Protein AF-A0A2W5D751-F1 (afdb_monomer)

Sequence (63 aa):
MGMTYGALGALLLALHLWAIYQVLSSDSARRVKVIWVALIALFPVLGLFNWFVMGPRARRLAR

Organism: NCBI:txid1007099

pLDDT: mean 88.22, std 7.94, range [59.38, 95.12]

Mean predicted aligned error: 6.55 Å

Foldseek 3Di:
DPVVVVVVVVVVVVVLVVQLVCLVPDPDDPVVSVVSVVVSVVVVVVVVVCCVVPNDDDDDPDD

Structure (mmCIF, N/CA/C/O backbone):
data_AF-A0A2W5D751-F1
#
_entry.id   AF-A0A2W5D751-F1
#
loop_
_atom_site.group_PDB
_atom_site.id
_atom_site.type_symbol
_atom_site.label_atom_id
_atom_site.label_alt_id
_atom_site.label_comp_id
_atom_site.label_asym_id
_atom_site.label_entity_id
_atom_site.label_seq_id
_atom_site.pdbx_PDB_ins_code
_atom_site.Cartn_x
_atom_site.Cartn_y
_atom_site.Cartn_z
_atom_site.occupancy
_atom_site.B_iso_or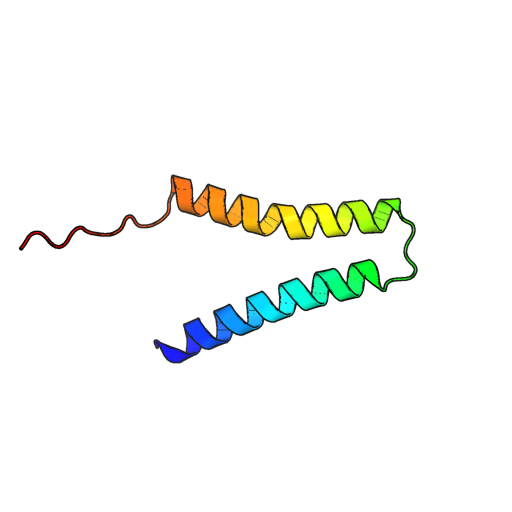_equiv
_atom_site.auth_seq_id
_atom_site.auth_comp_id
_atom_site.auth_asym_id
_atom_site.auth_atom_id
_atom_site.pdbx_PDB_model_num
ATOM 1 N N . MET A 1 1 ? 24.320 6.242 -6.219 1.00 59.38 1 MET A N 1
ATOM 2 C CA . MET A 1 1 ? 22.896 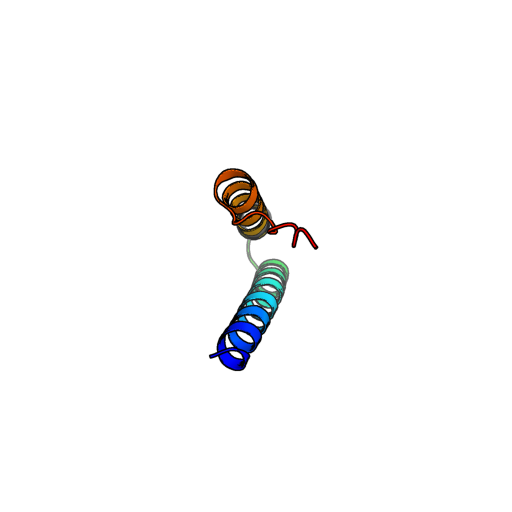6.625 -6.073 1.00 59.38 1 MET A CA 1
ATOM 3 C C . MET A 1 1 ? 21.889 5.505 -6.383 1.00 59.38 1 MET A C 1
ATOM 5 O O . MET A 1 1 ? 20.746 5.687 -6.025 1.00 59.38 1 MET A O 1
ATOM 9 N N . GLY A 1 2 ? 22.229 4.353 -6.986 1.00 62.31 2 GLY A N 1
ATOM 10 C CA . GLY A 1 2 ? 21.223 3.309 -7.299 1.00 62.31 2 GLY A CA 1
ATOM 11 C C . GLY A 1 2 ? 20.741 2.453 -6.112 1.00 62.31 2 GLY A C 1
ATOM 12 O O . GLY A 1 2 ? 19.569 2.103 -6.039 1.00 62.31 2 GLY A O 1
ATOM 13 N N . MET A 1 3 ? 21.621 2.148 -5.154 1.00 74.56 3 MET A N 1
ATOM 14 C CA . MET A 1 3 ? 21.310 1.225 -4.047 1.00 74.56 3 MET A CA 1
ATOM 15 C C . MET A 1 3 ? 20.395 1.839 -2.976 1.00 74.56 3 MET A C 1
ATOM 17 O O . MET A 1 3 ? 19.555 1.149 -2.407 1.00 74.56 3 MET A O 1
ATOM 21 N N . THR A 1 4 ? 20.514 3.146 -2.730 1.00 79.81 4 THR A N 1
ATOM 22 C CA . THR A 1 4 ? 19.722 3.857 -1.715 1.00 79.81 4 THR A CA 1
ATOM 23 C C . THR A 1 4 ? 18.246 3.920 -2.088 1.00 79.81 4 THR A C 1
ATOM 25 O O . THR A 1 4 ? 17.402 3.661 -1.241 1.00 79.81 4 THR A O 1
ATOM 28 N N . TYR A 1 5 ? 17.912 4.189 -3.354 1.00 82.38 5 TYR A N 1
ATOM 29 C CA . TYR A 1 5 ? 16.514 4.210 -3.800 1.00 82.38 5 TYR A CA 1
ATOM 30 C C . TYR A 1 5 ? 15.863 2.823 -3.737 1.00 82.38 5 TYR A C 1
ATOM 32 O O . TYR A 1 5 ? 14.706 2.720 -3.341 1.00 82.38 5 TYR A O 1
ATOM 40 N N . GLY A 1 6 ? 16.608 1.756 -4.057 1.00 84.44 6 GLY A N 1
ATOM 41 C CA . GLY A 1 6 ? 16.124 0.380 -3.906 1.00 84.44 6 GLY A CA 1
ATOM 42 C C . GLY A 1 6 ? 15.850 0.013 -2.444 1.00 84.44 6 GLY A C 1
ATOM 43 O O . GLY A 1 6 ? 14.781 -0.508 -2.130 1.00 84.44 6 GLY A O 1
ATOM 44 N N . ALA A 1 7 ? 16.771 0.359 -1.539 1.00 90.94 7 ALA A N 1
ATOM 45 C CA . ALA A 1 7 ? 16.602 0.135 -0.104 1.00 90.94 7 ALA A CA 1
ATOM 46 C C . ALA A 1 7 ? 15.432 0.946 0.482 1.00 90.94 7 ALA A C 1
ATOM 48 O O . ALA A 1 7 ? 14.639 0.413 1.255 1.00 90.94 7 ALA A O 1
ATOM 49 N N . LEU A 1 8 ? 15.279 2.211 0.076 1.00 90.75 8 LEU A N 1
ATOM 50 C CA . LEU A 1 8 ? 14.162 3.060 0.498 1.00 90.75 8 LEU A CA 1
ATOM 51 C C . LEU A 1 8 ? 12.816 2.540 -0.022 1.00 90.75 8 LEU A C 1
ATOM 53 O O . LEU A 1 8 ? 11.844 2.520 0.729 1.00 90.75 8 LEU A O 1
ATOM 57 N N . GLY A 1 9 ? 12.752 2.070 -1.271 1.00 88.94 9 GLY A N 1
ATOM 58 C CA . GLY A 1 9 ? 11.548 1.444 -1.823 1.00 88.94 9 GLY A CA 1
ATOM 59 C C . GLY A 1 9 ? 11.150 0.173 -1.068 1.00 88.94 9 GLY A C 1
ATOM 60 O O . GLY A 1 9 ? 9.982 0.003 -0.718 1.00 88.94 9 GLY A O 1
ATOM 61 N N . ALA A 1 10 ? 12.122 -0.685 -0.748 1.00 91.88 10 ALA A N 1
ATOM 62 C CA . ALA A 1 10 ? 11.889 -1.888 0.050 1.00 91.88 10 ALA A CA 1
ATOM 63 C C . ALA A 1 10 ? 11.422 -1.555 1.478 1.00 91.88 10 ALA A C 1
ATOM 65 O O . ALA A 1 10 ? 10.479 -2.170 1.976 1.00 91.88 10 ALA A O 1
ATOM 66 N N . LEU A 1 11 ? 12.030 -0.549 2.115 1.00 94.56 11 LEU A N 1
ATOM 67 C CA . LEU A 1 11 ? 11.629 -0.081 3.442 1.00 94.56 11 LEU A CA 1
ATOM 68 C C . LEU A 1 11 ? 10.192 0.456 3.441 1.00 94.56 11 LEU A C 1
ATOM 70 O O . LEU A 1 11 ? 9.405 0.097 4.313 1.00 94.56 11 LEU A O 1
ATOM 74 N N . LEU A 1 12 ? 9.827 1.274 2.450 1.00 90.38 12 LEU A N 1
ATOM 75 C CA . LEU A 1 12 ? 8.463 1.787 2.304 1.00 90.38 12 LEU A CA 1
ATOM 76 C C . LEU A 1 12 ? 7.445 0.656 2.130 1.00 90.38 12 LEU A C 1
ATOM 78 O O . LEU A 1 12 ? 6.379 0.700 2.745 1.00 90.38 12 LEU A O 1
ATOM 82 N N . LEU A 1 13 ? 7.771 -0.364 1.335 1.00 90.31 13 LEU A N 1
ATOM 83 C CA . LEU A 1 13 ? 6.910 -1.530 1.143 1.00 90.31 13 LEU A CA 1
ATOM 84 C C . LEU A 1 13 ? 6.734 -2.326 2.448 1.00 90.31 13 LEU A C 1
ATOM 86 O O . LEU A 1 13 ? 5.609 -2.673 2.812 1.00 90.31 13 LEU A O 1
ATOM 90 N N . ALA A 1 14 ? 7.822 -2.553 3.188 1.00 94.62 14 ALA A N 1
ATOM 91 C CA . ALA A 1 14 ? 7.776 -3.207 4.495 1.00 94.62 14 ALA A CA 1
ATOM 92 C C . ALA A 1 14 ? 6.924 -2.416 5.504 1.00 94.62 14 ALA A C 1
ATOM 94 O O . ALA A 1 14 ? 6.099 -3.001 6.207 1.00 94.62 14 ALA A O 1
ATOM 95 N N . LEU A 1 15 ? 7.060 -1.086 5.528 1.00 93.69 15 LEU A N 1
ATOM 96 C CA . LEU A 1 15 ? 6.255 -0.207 6.381 1.00 93.69 15 LEU A CA 1
ATOM 97 C C . LEU A 1 15 ? 4.761 -0.262 6.038 1.00 93.69 15 LEU A C 1
ATOM 99 O O . LEU A 1 15 ? 3.942 -0.251 6.954 1.00 93.69 15 LEU A O 1
ATOM 103 N N . HIS A 1 16 ? 4.389 -0.372 4.758 1.00 88.62 16 HIS A N 1
ATOM 104 C CA . HIS A 1 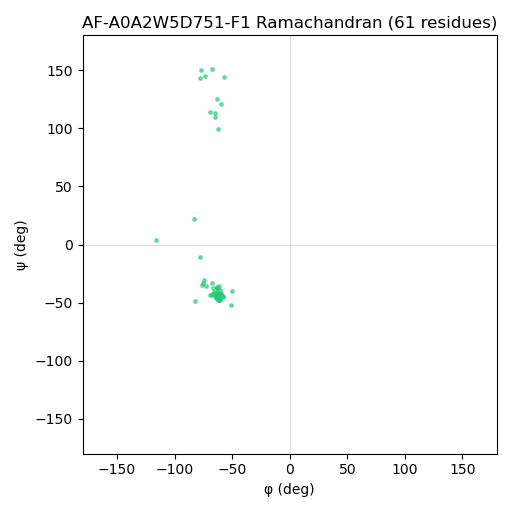16 ? 2.982 -0.526 4.364 1.00 88.62 16 HIS A CA 1
ATOM 105 C C . HIS A 1 16 ? 2.384 -1.837 4.889 1.00 88.62 16 HIS A C 1
ATOM 107 O O . HIS A 1 16 ? 1.293 -1.830 5.458 1.00 88.62 16 HIS A O 1
ATOM 113 N N . LEU A 1 17 ? 3.103 -2.956 4.748 1.00 91.25 17 LEU A N 1
ATOM 114 C CA . LEU A 1 17 ? 2.657 -4.254 5.271 1.00 91.25 17 LEU A CA 1
ATOM 115 C 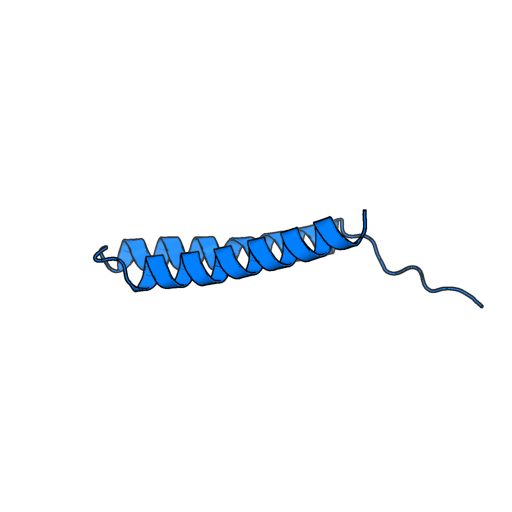C . LEU A 1 17 ? 2.541 -4.235 6.799 1.00 91.25 17 LEU A C 1
ATOM 117 O O . LEU A 1 17 ? 1.544 -4.700 7.355 1.00 91.25 17 LEU A O 1
ATOM 121 N N . TRP A 1 18 ? 3.532 -3.649 7.472 1.00 94.75 18 TRP A N 1
ATOM 122 C CA . TRP A 1 18 ? 3.519 -3.484 8.921 1.00 94.75 18 TRP A CA 1
ATOM 123 C C . TRP A 1 18 ? 2.340 -2.626 9.391 1.00 94.75 18 TRP A C 1
ATOM 125 O O . TRP A 1 18 ? 1.641 -3.012 10.325 1.00 94.75 18 TRP A O 1
ATOM 135 N N . ALA A 1 19 ? 2.051 -1.511 8.715 1.00 92.56 19 ALA A N 1
ATOM 136 C CA . ALA A 1 19 ? 0.914 -0.658 9.048 1.00 92.56 19 ALA A CA 1
ATOM 137 C C . ALA A 1 19 ? -0.421 -1.415 8.943 1.00 92.56 19 ALA A C 1
ATOM 139 O O . ALA A 1 19 ? -1.248 -1.323 9.852 1.00 92.56 19 ALA A O 1
ATOM 140 N N . ILE A 1 20 ? -0.617 -2.219 7.890 1.00 88.88 20 ILE A N 1
ATOM 141 C CA . ILE A 1 20 ? -1.813 -3.067 7.752 1.00 88.88 20 ILE A CA 1
ATOM 142 C C . ILE A 1 20 ? -1.900 -4.058 8.917 1.00 88.88 20 ILE A C 1
ATOM 144 O O . ILE A 1 20 ? -2.947 -4.155 9.558 1.00 88.88 20 ILE A O 1
ATOM 148 N N . TYR A 1 21 ? -0.803 -4.752 9.233 1.00 94.06 21 TYR A N 1
ATOM 149 C CA . TYR A 1 21 ? -0.757 -5.696 10.351 1.00 94.06 21 TYR A CA 1
ATOM 150 C C . TYR A 1 21 ? -1.114 -5.031 11.690 1.00 94.06 21 TYR A C 1
ATOM 152 O O . TYR A 1 21 ? -1.937 -5.559 12.438 1.00 94.06 21 TYR A O 1
ATOM 160 N N . GLN A 1 22 ? -0.567 -3.847 11.972 1.00 94.75 22 GLN A N 1
ATOM 161 C CA . GLN A 1 22 ? -0.863 -3.093 13.193 1.00 94.75 22 GLN A CA 1
ATOM 162 C C . GLN A 1 22 ? -2.335 -2.669 13.275 1.00 94.75 22 GLN A C 1
ATOM 164 O O . GLN A 1 22 ? -2.944 -2.766 14.340 1.00 94.75 22 GLN A O 1
ATOM 169 N N . VAL A 1 23 ? -2.938 -2.233 12.162 1.00 93.31 23 VAL A N 1
ATOM 1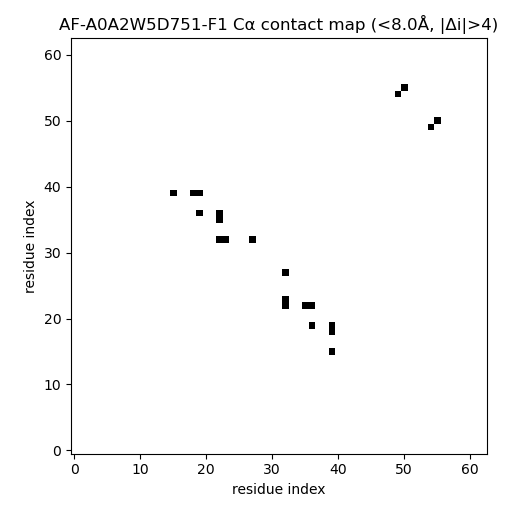70 C CA . VAL A 1 23 ? -4.364 -1.868 12.123 1.00 93.31 23 VAL A CA 1
ATOM 171 C C . VAL A 1 23 ? -5.239 -3.086 12.414 1.00 93.31 23 VAL A C 1
ATOM 173 O O . VAL A 1 23 ? -6.162 -3.001 13.233 1.00 93.31 23 VAL A O 1
ATOM 176 N N . LEU A 1 24 ? -4.930 -4.228 11.794 1.00 88.88 24 LEU A N 1
ATOM 177 C CA . LEU A 1 24 ? -5.665 -5.475 12.003 1.00 88.88 24 LEU A CA 1
ATOM 178 C C . LEU A 1 24 ? -5.532 -5.981 13.448 1.00 88.88 24 LEU A C 1
ATOM 180 O O . LEU A 1 24 ? -6.551 -6.345 14.043 1.00 88.88 24 LEU A O 1
ATOM 184 N N . SER A 1 25 ? -4.328 -5.917 14.019 1.00 91.69 25 SER A N 1
ATOM 185 C CA . SER A 1 25 ? -4.011 -6.353 15.388 1.00 91.69 25 SER A CA 1
ATOM 186 C C . SER A 1 25 ? -4.438 -5.372 16.487 1.00 91.69 25 SER A C 1
ATOM 188 O O . SER A 1 25 ? -4.410 -5.727 17.660 1.00 91.69 25 SER A O 1
ATOM 190 N N . SER A 1 26 ? -4.839 -4.143 16.149 1.00 90.75 26 SER A N 1
ATOM 191 C CA . SER A 1 26 ? -5.276 -3.160 17.151 1.00 90.75 26 SER A CA 1
ATOM 192 C C . SER A 1 26 ? -6.586 -3.567 17.839 1.00 90.75 26 SER A C 1
ATOM 194 O O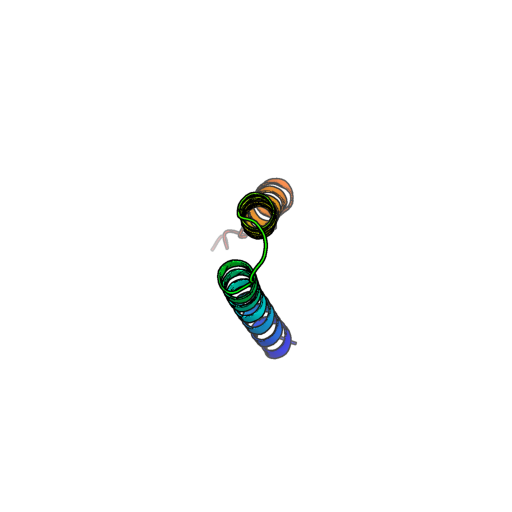 . SER A 1 26 ? -7.457 -4.161 17.209 1.00 90.75 26 SER A O 1
ATOM 196 N N . ASP A 1 27 ? -6.799 -3.162 19.091 1.00 92.12 27 ASP A N 1
ATOM 197 C CA . ASP A 1 27 ? -8.082 -3.351 19.800 1.00 92.12 27 ASP A CA 1
ATOM 198 C C . ASP A 1 27 ? -9.117 -2.250 19.468 1.00 92.12 27 ASP A C 1
ATOM 200 O O . ASP A 1 27 ? -10.034 -1.931 20.221 1.00 92.12 27 ASP A O 1
ATOM 204 N N . SER A 1 28 ? -8.946 -1.588 18.320 1.00 91.56 28 SER A N 1
ATOM 205 C CA . SER A 1 28 ? -9.823 -0.496 17.904 1.00 91.56 28 SER A CA 1
ATOM 206 C C . SER A 1 28 ? -11.164 -1.006 17.365 1.00 91.56 28 SER A C 1
ATOM 208 O O . SER A 1 28 ? -11.271 -2.082 16.767 1.00 91.56 28 SER A O 1
ATOM 210 N N . ALA A 1 29 ? -12.213 -0.194 17.533 1.00 92.19 29 ALA A N 1
ATOM 211 C CA . ALA A 1 29 ? -13.544 -0.508 17.027 1.00 92.19 29 ALA A CA 1
ATOM 212 C C . ALA A 1 29 ? -13.528 -0.756 15.506 1.00 92.19 29 ALA A C 1
ATOM 214 O O . ALA A 1 29 ? -12.847 -0.065 14.747 1.00 92.19 29 ALA A O 1
ATOM 215 N N . ARG A 1 30 ? -14.358 -1.695 15.029 1.00 91.44 30 ARG A N 1
ATOM 216 C CA . ARG A 1 30 ? -14.394 -2.135 13.618 1.00 91.44 30 ARG A CA 1
ATOM 217 C C . ARG A 1 30 ? -14.486 -0.985 12.605 1.00 91.44 30 ARG A C 1
ATOM 219 O O . ARG A 1 30 ? -13.816 -1.030 11.580 1.00 91.44 30 ARG A O 1
ATOM 226 N N . ARG A 1 31 ? -15.281 0.053 12.896 1.00 92.06 31 ARG A N 1
ATOM 227 C CA . ARG A 1 31 ? -15.422 1.242 12.032 1.00 92.06 31 ARG A CA 1
ATOM 228 C C . ARG A 1 31 ? -14.095 1.979 11.829 1.00 92.06 31 ARG A C 1
ATOM 230 O O . ARG A 1 31 ? -13.800 2.400 10.718 1.00 92.06 31 ARG A O 1
ATOM 237 N N . VAL A 1 32 ? -13.284 2.076 12.879 1.00 94.38 32 VAL A N 1
ATOM 238 C CA . VAL A 1 32 ? -11.970 2.729 12.839 1.00 94.38 32 VAL A CA 1
ATOM 239 C C . VAL A 1 32 ? -10.993 1.906 11.999 1.00 94.38 32 VAL A C 1
ATOM 241 O O . VAL A 1 32 ? -10.326 2.464 11.131 1.00 94.38 32 VAL A O 1
ATOM 244 N N . LYS A 1 33 ? -10.975 0.575 12.165 1.00 90.19 33 LYS A N 1
ATOM 245 C CA . LYS A 1 33 ? -10.144 -0.317 11.336 1.00 90.19 33 LYS A CA 1
ATOM 246 C C . LYS A 1 33 ? -10.456 -0.187 9.847 1.00 90.19 33 LYS A C 1
ATOM 248 O O . LYS A 1 33 ? -9.535 -0.101 9.045 1.00 90.19 33 LYS A O 1
ATOM 253 N N . VAL A 1 34 ? -11.739 -0.144 9.478 1.00 92.19 34 VAL A N 1
ATOM 254 C CA . VAL A 1 34 ? -12.159 -0.011 8.072 1.00 92.19 34 VAL A CA 1
ATOM 255 C C . VAL A 1 34 ? -11.644 1.291 7.461 1.00 92.19 34 VAL A C 1
ATOM 257 O O . VAL A 1 34 ? -11.121 1.259 6.352 1.00 92.19 34 VAL A O 1
ATOM 260 N N . ILE A 1 35 ? -11.728 2.410 8.188 1.00 95.12 35 ILE A N 1
ATOM 261 C CA . ILE A 1 35 ? -11.200 3.702 7.723 1.00 95.12 35 ILE A CA 1
ATOM 262 C C . ILE A 1 35 ? -9.686 3.615 7.502 1.00 95.12 35 ILE A C 1
ATOM 264 O O . ILE A 1 35 ? -9.201 4.004 6.443 1.00 95.12 35 ILE A O 1
ATOM 268 N N . TRP A 1 36 ? -8.940 3.059 8.458 1.00 94.25 36 TRP A N 1
ATOM 269 C CA . TRP A 1 36 ? -7.487 2.926 8.337 1.00 94.25 36 TRP A CA 1
ATOM 270 C C . TRP A 1 36 ? -7.060 2.011 7.190 1.00 94.25 36 TRP A C 1
ATOM 272 O O . TRP A 1 36 ? -6.176 2.376 6.417 1.00 94.25 36 TRP A O 1
ATOM 282 N N . VAL A 1 37 ? -7.709 0.856 7.031 1.00 89.31 37 VAL A N 1
ATOM 283 C CA . VAL A 1 37 ? -7.443 -0.046 5.901 1.00 89.31 37 VAL A CA 1
ATOM 284 C C . VAL A 1 37 ? -7.777 0.642 4.576 1.00 89.31 37 VAL A C 1
ATOM 286 O O . VAL A 1 37 ? -6.981 0.566 3.643 1.00 89.31 37 VAL A O 1
ATOM 289 N N . ALA A 1 38 ? -8.905 1.356 4.493 1.00 92.31 38 ALA A N 1
ATOM 290 C CA . ALA A 1 38 ? -9.291 2.095 3.294 1.00 92.31 38 ALA A CA 1
ATO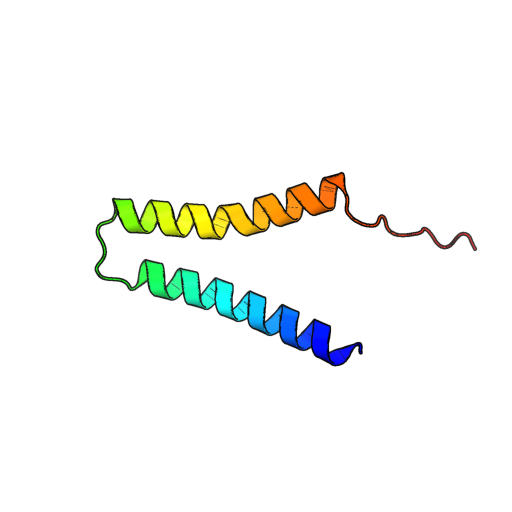M 291 C C . ALA A 1 38 ? -8.274 3.188 2.937 1.00 92.31 38 ALA A C 1
ATOM 293 O O . ALA A 1 38 ? -7.902 3.304 1.774 1.00 92.31 38 ALA A O 1
ATOM 294 N N . LEU A 1 39 ? -7.774 3.946 3.919 1.00 93.62 39 LEU A N 1
ATOM 295 C CA . LEU A 1 39 ? -6.735 4.958 3.702 1.00 93.62 39 LEU A CA 1
ATOM 296 C C . LEU A 1 39 ? -5.429 4.336 3.193 1.00 93.62 39 LEU A C 1
ATOM 298 O O . LEU A 1 39 ? -4.872 4.814 2.203 1.00 93.62 39 LEU A O 1
ATOM 302 N N . ILE A 1 40 ? -4.966 3.251 3.825 1.00 91.06 40 ILE A N 1
ATOM 303 C CA . ILE A 1 40 ? -3.739 2.550 3.415 1.00 91.06 40 ILE A CA 1
ATOM 304 C C . ILE A 1 40 ? -3.889 1.960 2.007 1.00 91.06 40 ILE A C 1
ATOM 306 O O . ILE A 1 40 ? -2.936 2.000 1.236 1.00 91.06 40 ILE A O 1
ATOM 310 N N . ALA A 1 41 ? -5.069 1.450 1.645 1.00 87.50 41 ALA A N 1
ATOM 311 C CA . ALA A 1 41 ? -5.350 0.930 0.306 1.00 87.50 41 ALA A CA 1
ATOM 312 C C . ALA A 1 41 ? -5.533 2.039 -0.746 1.00 87.50 41 ALA A C 1
ATOM 314 O O . ALA A 1 41 ? -5.196 1.844 -1.913 1.00 87.50 41 ALA A O 1
ATOM 315 N N . LEU A 1 42 ? -6.036 3.211 -0.354 1.00 92.31 42 LEU A N 1
ATOM 316 C CA . LEU A 1 42 ? -6.244 4.338 -1.261 1.00 92.31 42 LEU A CA 1
ATOM 317 C C . LEU A 1 42 ? -4.921 4.998 -1.667 1.00 92.31 42 LEU A C 1
ATOM 319 O O . LEU A 1 42 ? -4.770 5.399 -2.818 1.00 92.31 42 LEU A O 1
ATOM 323 N N . PHE A 1 43 ? -3.941 5.068 -0.765 1.00 89.94 43 PHE A N 1
ATOM 324 C CA . PHE A 1 43 ? -2.607 5.612 -1.048 1.00 89.94 43 PHE A CA 1
ATOM 325 C C . PHE A 1 43 ? -1.922 5.023 -2.302 1.00 89.94 43 PHE A C 1
ATOM 327 O O . PHE A 1 43 ? -1.5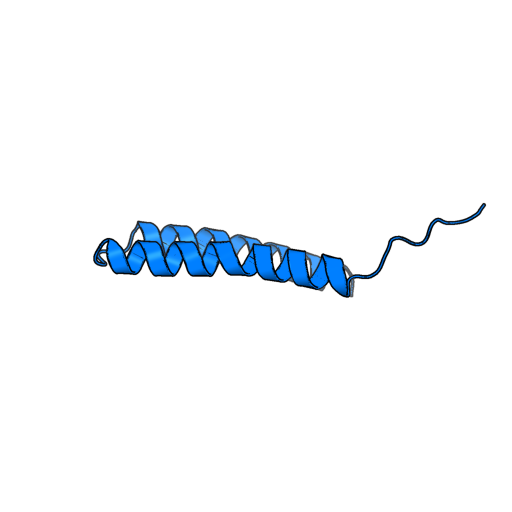09 5.802 -3.165 1.00 89.94 43 PHE A O 1
ATOM 334 N N . PRO A 1 44 ? -1.809 3.691 -2.475 1.00 86.12 44 PRO A N 1
ATOM 335 C CA . PRO A 1 44 ? -1.229 3.103 -3.677 1.00 86.12 44 PRO A CA 1
ATOM 336 C C . PRO A 1 44 ? -2.094 3.333 -4.918 1.00 86.12 44 PRO A C 1
ATOM 338 O O . PRO A 1 44 ? -1.540 3.536 -5.994 1.00 86.12 44 PRO A O 1
ATOM 341 N N . VAL A 1 45 ? -3.426 3.383 -4.790 1.00 92.75 45 VAL A N 1
ATOM 342 C CA . VAL A 1 45 ? -4.316 3.737 -5.911 1.00 92.75 45 VAL A CA 1
ATOM 343 C C . VAL A 1 45 ? -4.064 5.173 -6.368 1.00 92.75 45 VAL A C 1
ATOM 345 O O . VAL A 1 45 ? -3.944 5.417 -7.566 1.00 92.75 45 VAL A O 1
ATOM 348 N N . LEU A 1 46 ? -3.911 6.115 -5.435 1.00 93.19 46 LEU A N 1
ATOM 349 C CA . LEU A 1 46 ? -3.557 7.502 -5.740 1.00 93.19 46 LEU A CA 1
ATOM 350 C C . LEU A 1 46 ? -2.157 7.610 -6.344 1.00 93.19 46 LEU A C 1
ATOM 352 O O . LEU A 1 46 ? -1.974 8.343 -7.311 1.00 93.19 46 LEU A O 1
ATOM 356 N N . GLY A 1 47 ? -1.178 6.862 -5.831 1.00 89.12 47 GLY A N 1
ATOM 357 C CA . GLY A 1 47 ? 0.163 6.803 -6.414 1.00 89.12 47 GLY A CA 1
ATOM 358 C C . GLY A 1 47 ? 0.144 6.281 -7.853 1.00 89.12 47 GLY A C 1
ATOM 359 O O . GLY A 1 47 ? 0.789 6.856 -8.732 1.00 89.12 47 GLY A O 1
ATOM 360 N N . LEU A 1 48 ? -0.655 5.241 -8.109 1.00 89.88 48 LEU A N 1
ATOM 361 C CA . LEU A 1 48 ? -0.836 4.659 -9.435 1.00 89.88 48 LEU A CA 1
ATOM 362 C C . LEU A 1 48 ? -1.567 5.620 -10.379 1.00 89.88 48 LEU A C 1
ATOM 364 O O . LEU A 1 48 ? -1.136 5.801 -11.514 1.00 89.88 48 LEU A O 1
ATOM 368 N N . PHE A 1 49 ? -2.624 6.281 -9.900 1.00 94.31 49 PHE A N 1
ATOM 369 C CA . PHE A 1 49 ? -3.349 7.315 -10.638 1.00 94.31 49 PHE A CA 1
ATOM 370 C C . PHE A 1 49 ? -2.432 8.488 -10.999 1.00 94.31 49 PHE A C 1
ATOM 372 O O . PHE A 1 49 ? -2.378 8.908 -12.153 1.00 94.31 49 PHE A O 1
ATOM 379 N N . ASN A 1 50 ? -1.650 8.973 -10.035 1.00 93.94 50 ASN A N 1
ATOM 380 C CA . ASN A 1 50 ? -0.729 10.078 -10.246 1.00 93.94 50 ASN A CA 1
ATOM 381 C C . ASN A 1 50 ? 0.345 9.714 -11.281 1.00 93.94 50 ASN A C 1
ATOM 383 O O . ASN A 1 50 ? 0.556 10.442 -12.248 1.00 93.94 50 ASN A O 1
ATOM 387 N N . TRP A 1 51 ? 0.969 8.539 -11.157 1.00 91.19 51 TRP A N 1
ATOM 388 C CA . TRP A 1 51 ? 1.899 8.042 -12.174 1.00 91.19 51 TRP A CA 1
ATOM 389 C C . TRP A 1 51 ? 1.222 7.844 -13.536 1.00 91.19 51 TRP A C 1
ATOM 391 O O . TRP A 1 51 ? 1.821 8.112 -14.573 1.00 91.19 51 TRP A O 1
ATOM 401 N N . PHE A 1 52 ? -0.036 7.414 -13.576 1.00 91.94 52 PHE A N 1
ATOM 402 C CA . PHE A 1 52 ? -0.733 7.245 -14.846 1.00 91.94 52 PHE A CA 1
ATOM 403 C C . PHE A 1 52 ? -0.896 8.572 -15.600 1.00 91.94 52 PHE A C 1
ATOM 405 O O . PHE A 1 52 ? -0.773 8.584 -16.828 1.00 91.94 52 PHE A O 1
ATOM 412 N N . VAL A 1 53 ? -1.130 9.677 -14.884 1.00 94.56 53 VAL A N 1
ATOM 413 C CA . VAL A 1 53 ? -1.311 1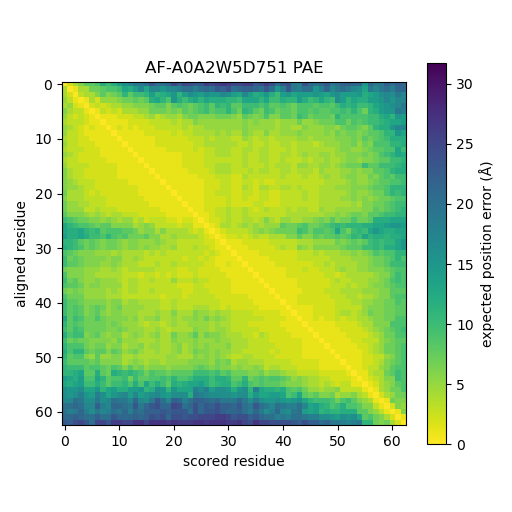1.015 -15.469 1.00 94.56 53 VAL A CA 1
ATOM 414 C C . VAL A 1 53 ? 0.026 11.701 -15.767 1.00 94.56 53 VAL A C 1
ATOM 416 O O . VAL A 1 53 ? 0.219 12.200 -16.873 1.00 94.56 53 VAL A O 1
ATOM 419 N N . MET A 1 54 ? 0.953 11.720 -14.807 1.00 94.31 54 MET A N 1
ATOM 420 C CA . MET A 1 54 ? 2.197 12.508 -14.875 1.00 94.31 54 MET A CA 1
ATOM 421 C C . MET A 1 54 ? 3.483 11.665 -14.883 1.00 94.31 54 MET A C 1
ATOM 423 O O . MET A 1 54 ? 4.591 12.200 -14.879 1.00 94.31 54 MET A O 1
ATOM 427 N N . GLY A 1 55 ? 3.368 10.341 -14.913 1.00 85.62 55 GLY A N 1
ATOM 428 C CA . GLY A 1 55 ? 4.507 9.434 -14.864 1.00 85.62 55 GLY A CA 1
ATOM 429 C C . GLY A 1 55 ? 5.312 9.385 -16.166 1.00 85.62 55 GLY A C 1
ATOM 430 O O . GLY A 1 55 ? 4.753 9.450 -17.268 1.00 85.62 55 GLY A O 1
ATOM 431 N N . PRO A 1 56 ? 6.643 9.218 -16.062 1.00 86.12 56 PRO A N 1
ATOM 432 C CA . PRO A 1 56 ? 7.512 9.119 -17.222 1.00 86.12 56 PRO A CA 1
ATOM 433 C C . PRO A 1 56 ? 7.156 7.874 -18.040 1.00 86.12 56 PRO A C 1
ATOM 435 O O . PRO A 1 56 ? 7.143 6.751 -17.533 1.00 86.12 56 PRO A O 1
ATOM 438 N N . ARG A 1 57 ? 6.874 8.070 -19.330 1.00 85.31 57 ARG A N 1
ATOM 439 C CA . ARG A 1 57 ? 6.625 6.970 -20.268 1.00 85.31 57 ARG A CA 1
ATOM 440 C C . ARG A 1 57 ? 7.950 6.333 -20.682 1.00 85.31 57 ARG A C 1
ATOM 442 O O . ARG A 1 57 ? 8.952 7.026 -20.864 1.00 85.31 57 ARG A O 1
ATOM 449 N N . ALA A 1 58 ? 7.952 5.013 -20.854 1.00 80.69 58 ALA A N 1
ATOM 450 C CA . ALA A 1 58 ? 9.123 4.297 -21.343 1.00 80.69 58 ALA A CA 1
ATOM 451 C C . ALA A 1 58 ? 9.513 4.828 -22.733 1.00 80.69 58 ALA A C 1
ATOM 453 O O . ALA A 1 58 ? 8.721 4.774 -23.675 1.00 80.69 58 ALA A O 1
ATOM 454 N N . ARG A 1 59 ? 10.740 5.346 -22.863 1.00 79.50 59 ARG A N 1
ATOM 455 C CA . ARG A 1 59 ? 11.299 5.712 -24.166 1.00 79.50 59 ARG A CA 1
ATOM 456 C C . ARG A 1 59 ? 11.559 4.426 -24.937 1.00 79.50 59 ARG A C 1
ATOM 458 O O . ARG A 1 59 ? 12.405 3.626 -24.545 1.00 79.50 59 ARG A O 1
ATOM 465 N N . ARG A 1 60 ? 10.820 4.224 -26.028 1.00 75.75 60 ARG A N 1
ATOM 466 C CA . ARG A 1 60 ? 11.138 3.181 -27.001 1.00 75.75 60 ARG A CA 1
ATOM 467 C C . ARG A 1 60 ? 12.480 3.572 -27.614 1.00 75.75 60 ARG A C 1
ATOM 469 O O . ARG A 1 60 ? 12.559 4.584 -28.301 1.00 75.75 60 ARG A O 1
ATOM 476 N N . LEU A 1 61 ? 13.531 2.823 -27.297 1.00 79.75 61 LEU A N 1
ATOM 477 C CA . LEU A 1 61 ? 14.812 2.944 -27.983 1.00 79.75 61 LEU A CA 1
ATOM 478 C C . LEU A 1 61 ? 14.552 2.569 -29.446 1.00 79.75 61 LEU A C 1
ATOM 480 O O . LEU A 1 61 ? 14.390 1.390 -29.762 1.00 79.75 61 LEU A O 1
ATOM 484 N N . ALA A 1 62 ? 14.395 3.577 -30.305 1.00 70.06 62 ALA A N 1
ATOM 485 C CA . ALA A 1 62 ? 14.442 3.384 -31.743 1.00 70.06 62 ALA A CA 1
ATOM 486 C C . ALA A 1 62 ? 15.875 2.945 -32.060 1.00 70.06 62 ALA A C 1
ATOM 488 O O . ALA A 1 62 ? 16.820 3.677 -31.764 1.00 70.06 62 ALA A O 1
ATOM 489 N N . ARG A 1 63 ? 16.005 1.697 -32.511 1.00 63.69 63 ARG A N 1
ATOM 490 C CA . ARG A 1 63 ? 17.246 1.177 -33.081 1.00 63.69 63 ARG A CA 1
ATOM 491 C C . ARG A 1 63 ? 17.512 1.852 -34.415 1.00 63.69 63 ARG A C 1
ATOM 493 O O . ARG A 1 63 ? 16.512 2.108 -35.122 1.00 63.69 63 ARG A O 1
#

Solvent-accessible surface area (backbone atoms only — not comparable to full-atom values): 3824 Å² total; per-residue (Å²): 123,71,67,60,56,54,52,51,52,53,50,54,53,51,50,51,56,48,50,53,50,51,50,71,72,43,95,62,57,69,72,58,39,52,53,52,53,50,52,64,56,43,50,59,53,51,52,51,51,49,39,71,75,74,43,87,73,84,79,79,80,80,126

Radius of gyration: 16.7 Å; Cα contacts (8 Å, |Δi|>4): 11; chains: 1; bounding box: 38×19×53 Å

InterPro domains:
  IPR027379 Cardiolipin synthase N-terminal [PF13396] (15-55)

Secondary structure (DSSP, 8-state):
-HHHHHHHHHHHHHHHHHHHHHHHHS---HHHHHHHHHHHHHHHHHHHHHHHHHSPPP-----